Protein AF-A0A3D5H5K9-F1 (afdb_monomer)

Nearest PDB structures (foldseek):
  1zcj-assembly1_A  TM=7.395E-01  e=5.763E-04  Rattus norvegicus
  4kug-assembly2_C  TM=7.194E-01  e=6.526E-04  Clostridium butyricum E4 str. BoNT E BL5262
  1wdk-assembly1_A  TM=7.526E-01  e=1.293E-03  Pseudomonas fragi
  1wdk-assembly1_B  TM=7.524E-01  e=1.997E-03  Pseudomonas fragi
  3zwb-assembly1_A  TM=7.306E-01  e=2.561E-03  Rattus norvegicus

Structure (mmCIF, N/CA/C/O backbone):
data_AF-A0A3D5H5K9-F1
#
_entry.id   AF-A0A3D5H5K9-F1
#
loop_
_atom_site.group_PDB
_atom_site.id
_atom_site.type_symbol
_atom_site.label_atom_id
_atom_site.label_alt_id
_atom_site.label_comp_id
_atom_site.label_asym_id
_atom_site.label_entity_id
_atom_site.label_seq_id
_atom_site.pdbx_PDB_ins_code
_atom_site.Cartn_x
_atom_site.Cartn_y
_atom_site.Cartn_z
_atom_site.occupancy
_atom_site.B_iso_or_equiv
_atom_site.auth_seq_id
_atom_site.auth_comp_id
_atom_site.auth_asym_id
_atom_site.auth_atom_id
_atom_site.pdbx_PDB_model_num
ATOM 1 N N . MET A 1 1 ? -19.076 3.014 19.428 1.00 43.81 1 MET A N 1
ATOM 2 C CA . MET A 1 1 ? -18.263 3.842 18.503 1.00 43.81 1 MET A CA 1
ATOM 3 C C . MET A 1 1 ? -17.533 2.905 17.552 1.00 43.81 1 MET A C 1
ATOM 5 O O . MET A 1 1 ? -16.855 2.017 18.048 1.00 43.81 1 MET A O 1
ATOM 9 N N . ARG A 1 2 ? -17.682 3.033 16.225 1.00 54.28 2 ARG A N 1
ATOM 10 C CA . ARG A 1 2 ? -16.831 2.263 15.295 1.00 54.28 2 ARG A CA 1
ATOM 11 C C . ARG A 1 2 ? -15.383 2.722 15.490 1.00 54.28 2 ARG A C 1
ATOM 13 O O . ARG A 1 2 ? -15.142 3.929 15.531 1.00 54.28 2 ARG A O 1
ATOM 20 N N . SER A 1 3 ? -14.446 1.792 15.678 1.00 64.19 3 SER A N 1
ATOM 21 C CA . SER A 1 3 ? -13.027 2.140 15.792 1.00 64.19 3 SER A CA 1
ATOM 22 C C . SER A 1 3 ? -12.594 2.866 14.523 1.00 64.19 3 SER A C 1
ATOM 24 O O . SER A 1 3 ? -12.909 2.425 13.420 1.00 64.19 3 SER A O 1
ATOM 26 N N . LYS A 1 4 ? -11.888 3.984 14.672 1.00 79.06 4 LYS A N 1
ATOM 27 C CA . LYS A 1 4 ? -11.383 4.762 13.541 1.00 79.06 4 LYS A CA 1
ATOM 28 C C . LYS A 1 4 ? -10.366 3.910 12.775 1.00 79.06 4 LYS A C 1
ATOM 30 O O . LYS A 1 4 ? -9.312 3.608 13.332 1.00 79.06 4 LYS A O 1
ATOM 35 N N . GLU A 1 5 ? -10.703 3.517 11.549 1.00 93.12 5 GLU A N 1
ATOM 36 C CA . GLU A 1 5 ? -9.852 2.696 10.680 1.00 93.12 5 GLU A CA 1
ATOM 37 C C . GLU A 1 5 ? -8.477 3.338 10.496 1.00 93.12 5 GLU A C 1
ATOM 39 O O . GLU A 1 5 ? -8.360 4.567 10.408 1.00 93.12 5 GLU A O 1
ATOM 44 N N . HIS A 1 6 ? -7.441 2.504 10.444 1.00 96.75 6 HIS A N 1
ATOM 45 C CA . HIS A 1 6 ? -6.071 2.946 10.239 1.00 96.75 6 HIS A CA 1
ATOM 46 C C . HIS A 1 6 ? -5.531 2.338 8.953 1.00 96.75 6 HIS A C 1
ATOM 48 O O . HIS A 1 6 ? -5.335 1.128 8.856 1.00 96.75 6 HIS A O 1
ATOM 54 N N . ILE A 1 7 ? -5.277 3.199 7.977 1.00 97.88 7 ILE A N 1
ATOM 55 C CA . ILE A 1 7 ? -4.748 2.826 6.674 1.00 97.88 7 ILE A CA 1
ATOM 56 C C . ILE A 1 7 ? -3.241 3.071 6.661 1.00 97.88 7 ILE A C 1
ATOM 58 O O . ILE A 1 7 ? -2.775 4.162 7.007 1.00 97.88 7 ILE A O 1
ATOM 62 N N . HIS A 1 8 ? -2.477 2.057 6.267 1.00 98.12 8 HIS A N 1
ATOM 63 C CA . HIS A 1 8 ? -1.054 2.206 5.984 1.00 98.12 8 HIS A CA 1
ATOM 64 C C . HIS A 1 8 ? -0.830 2.247 4.473 1.00 98.12 8 HIS A C 1
ATOM 66 O O . HIS A 1 8 ? -1.242 1.332 3.772 1.00 98.12 8 HIS A O 1
ATOM 72 N N . ILE A 1 9 ? -0.177 3.288 3.966 1.00 98.31 9 ILE A N 1
ATOM 73 C CA . ILE A 1 9 ? 0.022 3.494 2.528 1.00 98.31 9 ILE A CA 1
ATOM 74 C C . ILE A 1 9 ? 1.517 3.482 2.234 1.00 98.31 9 ILE A C 1
ATOM 76 O O . ILE A 1 9 ? 2.278 4.253 2.825 1.00 98.31 9 ILE A O 1
ATOM 80 N N . VAL A 1 10 ? 1.938 2.629 1.307 1.00 98.25 10 VAL A N 1
ATOM 81 C CA . VAL A 1 10 ? 3.313 2.571 0.817 1.00 98.25 10 VAL A CA 1
ATOM 82 C C . VAL A 1 10 ? 3.343 2.604 -0.702 1.00 98.25 10 VAL A C 1
ATOM 84 O O . VAL A 1 10 ? 2.508 1.969 -1.330 1.00 98.25 10 VAL A O 1
ATOM 87 N N . GLY A 1 11 ? 4.291 3.317 -1.306 1.00 97.50 11 GLY A N 1
ATOM 88 C CA . GLY A 1 11 ? 4.453 3.302 -2.760 1.00 97.50 11 GLY A CA 1
ATOM 89 C C . GLY A 1 11 ? 5.119 4.545 -3.328 1.00 97.50 11 GLY A C 1
ATOM 90 O O . GLY A 1 11 ? 5.880 5.226 -2.637 1.00 97.50 11 GLY A O 1
ATOM 91 N N . GLU A 1 12 ? 4.822 4.830 -4.593 1.00 96.81 12 GLU A N 1
ATOM 92 C CA . GLU A 1 12 ? 5.275 6.036 -5.290 1.00 96.81 12 GLU A CA 1
ATOM 93 C C . GLU A 1 12 ? 4.757 7.287 -4.571 1.00 96.81 12 GLU A C 1
ATOM 95 O O . GLU A 1 12 ? 3.610 7.351 -4.125 1.00 96.81 12 GLU A O 1
ATOM 100 N N . SER A 1 13 ? 5.615 8.291 -4.427 1.00 95.81 13 SER A N 1
ATOM 101 C CA . SER A 1 13 ? 5.364 9.488 -3.622 1.00 95.81 13 SER A CA 1
ATOM 102 C C . SER A 1 13 ? 4.102 10.238 -4.043 1.00 95.81 13 SER A C 1
ATOM 104 O O . SER A 1 13 ? 3.331 10.638 -3.172 1.00 95.81 13 SER A O 1
ATOM 106 N N . SER A 1 14 ? 3.849 10.383 -5.345 1.00 94.88 14 SER A N 1
ATOM 107 C CA . SER A 1 14 ? 2.636 11.012 -5.882 1.00 94.88 14 SER A CA 1
ATOM 108 C C . SER A 1 14 ? 1.364 10.278 -5.444 1.00 94.88 14 SER A C 1
ATOM 110 O O . SER A 1 14 ? 0.454 10.898 -4.892 1.00 94.88 14 SER A O 1
ATOM 112 N N . LEU A 1 15 ? 1.332 8.953 -5.598 1.00 95.94 15 LEU A N 1
ATOM 113 C CA . LEU A 1 15 ? 0.177 8.120 -5.253 1.00 95.94 15 LEU A CA 1
ATOM 114 C C . LEU A 1 15 ? -0.041 8.043 -3.743 1.00 95.94 15 LEU A C 1
ATOM 116 O O . LEU A 1 15 ? -1.168 8.139 -3.260 1.00 95.94 15 LEU A O 1
ATOM 120 N N . VAL A 1 16 ? 1.044 7.934 -2.975 1.00 96.56 16 VAL A N 1
ATOM 121 C CA . VAL A 1 16 ? 0.997 7.963 -1.510 1.00 96.56 16 VAL A CA 1
ATOM 122 C C . VAL A 1 16 ? 0.369 9.267 -1.003 1.00 96.56 16 VAL A C 1
ATOM 124 O O . VAL A 1 16 ? -0.401 9.239 -0.040 1.00 96.56 16 VAL A O 1
ATOM 127 N N . LEU A 1 17 ? 0.675 10.408 -1.632 1.00 95.62 17 LEU A N 1
ATOM 128 C CA . LEU A 1 17 ? 0.076 11.698 -1.276 1.00 95.62 17 LEU A CA 1
ATOM 129 C C . LEU A 1 17 ? -1.409 11.748 -1.606 1.00 95.62 17 LEU A C 1
ATOM 131 O O . LEU A 1 17 ? -2.209 12.097 -0.738 1.00 95.62 17 LEU A O 1
ATOM 135 N N . GLU A 1 18 ? -1.766 11.396 -2.837 1.00 95.69 18 GLU A N 1
ATOM 136 C CA . GLU A 1 18 ? -3.140 11.446 -3.328 1.00 95.69 18 GLU A CA 1
ATOM 137 C C . GLU A 1 18 ? -4.068 10.570 -2.477 1.00 95.69 18 GLU A C 1
ATOM 139 O O . GLU A 1 18 ? -5.043 11.058 -1.895 1.00 95.69 18 GLU A O 1
ATOM 144 N N . TYR A 1 19 ? -3.708 9.297 -2.298 1.00 96.69 19 TYR A N 1
ATOM 145 C CA . TYR A 1 19 ? -4.494 8.367 -1.490 1.00 96.69 19 TYR A CA 1
ATOM 146 C C . TYR A 1 19 ? -4.455 8.726 -0.003 1.00 96.69 19 TYR A C 1
ATOM 148 O O . TYR A 1 19 ? -5.453 8.561 0.699 1.00 96.69 19 TYR A O 1
ATOM 156 N N . GLY A 1 20 ? -3.346 9.289 0.488 1.00 96.56 20 GLY A N 1
ATOM 157 C CA . GLY A 1 20 ? -3.265 9.809 1.850 1.00 96.56 20 GLY A CA 1
ATOM 158 C C . GLY A 1 20 ? -4.285 10.918 2.117 1.00 96.56 20 GLY A C 1
ATOM 159 O O . GLY A 1 20 ? -4.973 10.887 3.140 1.00 96.56 20 GLY A O 1
ATOM 160 N N . ILE A 1 21 ? -4.431 11.870 1.190 1.00 96.25 21 ILE A N 1
ATOM 161 C CA . ILE A 1 21 ? -5.437 12.943 1.267 1.00 96.25 21 ILE A CA 1
ATOM 162 C C . ILE A 1 21 ? -6.851 12.359 1.192 1.00 96.25 21 ILE A C 1
ATOM 164 O O . ILE A 1 21 ? -7.716 12.735 1.990 1.00 96.25 21 ILE A O 1
ATOM 168 N N . LEU A 1 22 ? -7.081 11.407 0.285 1.00 95.88 22 LEU A N 1
ATOM 169 C CA . LEU A 1 22 ? -8.378 10.756 0.131 1.00 95.88 22 LEU A CA 1
ATOM 170 C C . LEU A 1 22 ? -8.810 10.040 1.420 1.00 95.88 22 LEU A C 1
ATOM 172 O O . LEU A 1 22 ? -9.908 10.294 1.918 1.00 95.88 22 LEU A O 1
ATOM 176 N N . CYS A 1 23 ? -7.944 9.218 2.016 1.00 95.88 23 CYS A N 1
ATOM 177 C CA . CYS A 1 23 ? -8.225 8.527 3.278 1.00 95.88 23 CYS A CA 1
ATOM 178 C C . CYS A 1 23 ? -8.486 9.508 4.434 1.00 95.88 23 CYS A C 1
ATOM 180 O O . CYS A 1 23 ? -9.426 9.334 5.219 1.00 95.88 23 CYS A O 1
ATOM 182 N N . LEU A 1 24 ? -7.709 10.593 4.521 1.00 95.00 24 LEU A N 1
ATOM 183 C CA . LEU A 1 24 ? -7.946 11.645 5.512 1.00 95.00 24 LEU A CA 1
ATOM 184 C C . LEU A 1 24 ? -9.312 12.320 5.339 1.00 95.00 24 LEU A C 1
ATOM 186 O O . LEU A 1 24 ? -9.986 12.579 6.339 1.00 95.00 24 LEU A O 1
ATOM 190 N N . SER A 1 25 ? -9.760 12.557 4.100 1.00 95.12 25 SER A N 1
ATOM 191 C CA . SER A 1 25 ? -11.086 13.137 3.819 1.00 95.12 25 SER A CA 1
ATOM 192 C C . SER A 1 25 ? -12.233 12.261 4.343 1.00 95.12 25 SER A C 1
ATOM 194 O O . SER A 1 25 ? -13.287 12.764 4.734 1.00 95.12 25 SER A O 1
ATOM 196 N N . LYS A 1 26 ? -12.000 10.946 4.445 1.00 94.56 26 LYS A N 1
ATOM 197 C CA . LYS A 1 26 ? -12.920 9.961 5.034 1.00 94.56 26 LYS A CA 1
ATOM 198 C C . LYS A 1 26 ? -12.766 9.823 6.550 1.00 94.56 26 LYS A C 1
ATOM 200 O O . LYS A 1 26 ? -13.364 8.937 7.153 1.00 94.56 26 LYS A O 1
ATOM 205 N N . LYS A 1 27 ? -12.000 10.716 7.187 1.00 93.88 27 LYS A N 1
ATOM 206 C CA . LYS A 1 27 ? -11.711 10.722 8.628 1.00 93.88 27 LYS A CA 1
ATOM 207 C C . LYS A 1 27 ? -11.000 9.445 9.102 1.00 93.88 27 LYS A C 1
ATOM 209 O O . LYS A 1 27 ? -11.128 9.091 10.273 1.00 93.88 27 LYS A O 1
ATOM 21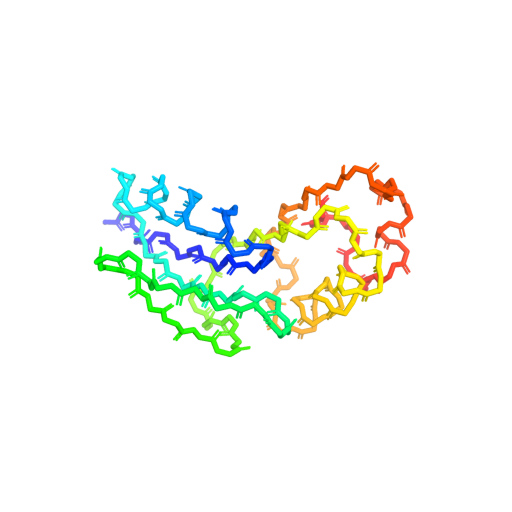4 N N . GLN A 1 28 ? -10.233 8.774 8.244 1.00 95.25 28 GLN A N 1
ATOM 215 C CA . GLN A 1 28 ? -9.405 7.627 8.634 1.00 95.25 28 GLN A CA 1
ATOM 216 C C . GLN A 1 28 ? -8.093 8.099 9.287 1.00 95.25 28 GLN A C 1
ATOM 218 O O . GLN A 1 28 ? -7.668 9.244 9.115 1.00 95.25 28 GLN A O 1
ATOM 223 N N . GLN A 1 29 ? -7.454 7.240 10.084 1.00 96.06 29 GLN A N 1
ATOM 224 C CA . GLN A 1 29 ? -6.063 7.446 10.501 1.00 96.06 29 GLN A CA 1
ATOM 225 C C . GLN A 1 29 ? -5.146 6.956 9.388 1.00 96.06 29 GLN A C 1
ATOM 227 O O . GLN A 1 29 ? -5.396 5.899 8.815 1.00 96.06 29 GLN A O 1
ATOM 232 N N . VAL A 1 30 ? -4.089 7.705 9.082 1.00 96.94 30 VAL A N 1
ATOM 233 C CA . VAL A 1 30 ? -3.229 7.392 7.938 1.00 96.94 30 VAL A CA 1
ATOM 234 C C . VAL A 1 30 ? -1.762 7.438 8.342 1.00 96.94 30 VAL A C 1
ATOM 236 O O . VAL A 1 30 ? -1.272 8.452 8.854 1.00 96.94 30 VAL A O 1
ATOM 239 N N . THR A 1 31 ? -1.051 6.350 8.055 1.00 97.25 31 THR A N 1
ATOM 240 C CA . THR A 1 31 ? 0.413 6.336 8.010 1.00 97.25 31 THR A CA 1
ATOM 241 C C . THR A 1 31 ? 0.896 6.144 6.588 1.00 97.25 31 THR A C 1
ATOM 243 O O . THR A 1 31 ? 0.297 5.393 5.827 1.00 97.25 31 THR A O 1
ATOM 246 N N . ILE A 1 32 ? 1.981 6.829 6.235 1.00 97.56 32 ILE A N 1
ATOM 247 C CA . ILE A 1 32 ? 2.518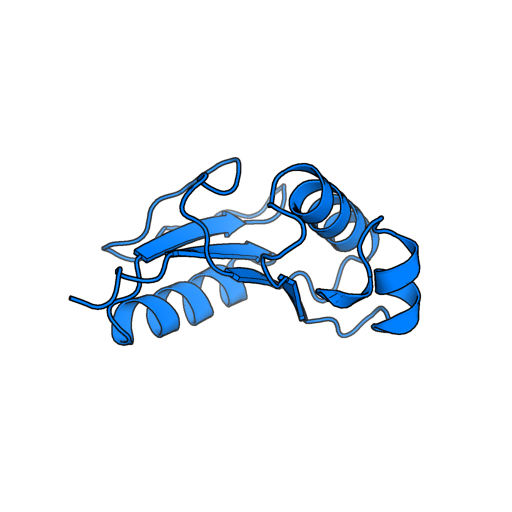 6.816 4.877 1.00 97.56 32 ILE A CA 1
ATOM 248 C C . I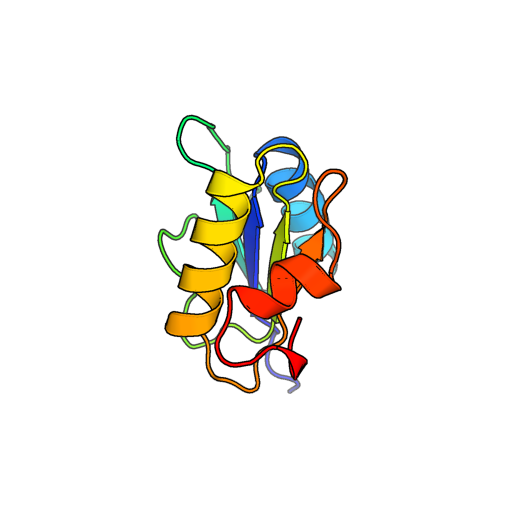LE A 1 32 ? 4.010 6.492 4.838 1.00 97.56 32 ILE A C 1
ATOM 250 O O . ILE A 1 32 ? 4.764 6.856 5.751 1.00 97.56 32 ILE A O 1
ATOM 254 N N . ARG A 1 33 ? 4.436 5.880 3.733 1.00 96.88 33 ARG A N 1
ATOM 255 C CA . ARG A 1 33 ? 5.835 5.623 3.394 1.00 96.88 33 ARG A CA 1
ATOM 256 C C . ARG A 1 33 ? 6.042 5.711 1.881 1.00 96.88 33 ARG A C 1
ATOM 258 O O . ARG A 1 33 ? 5.409 4.982 1.136 1.00 96.88 33 ARG A O 1
ATOM 265 N N . ALA A 1 34 ? 6.947 6.566 1.420 1.00 96.94 34 ALA A N 1
ATOM 266 C CA . ALA A 1 34 ? 7.348 6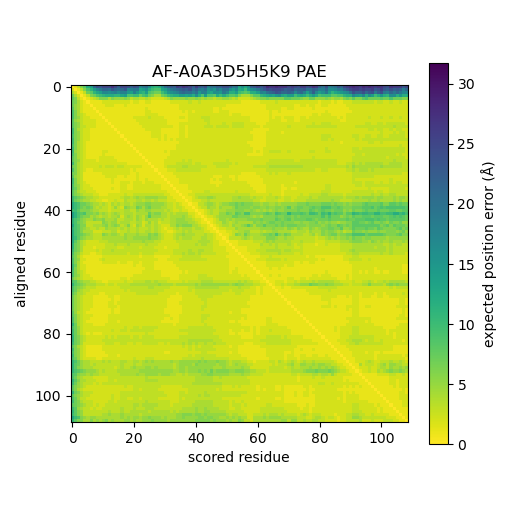.545 0.014 1.00 96.94 34 ALA A CA 1
ATOM 267 C C . ALA A 1 34 ? 8.354 5.418 -0.260 1.00 96.94 34 ALA A C 1
ATOM 269 O O . ALA A 1 34 ? 9.005 4.922 0.667 1.00 96.94 34 ALA A O 1
ATOM 270 N N . ASN A 1 35 ? 8.499 5.036 -1.525 1.00 96.50 35 ASN A N 1
ATOM 271 C CA . ASN A 1 35 ? 9.557 4.136 -1.966 1.00 96.50 35 ASN A CA 1
ATOM 272 C C . ASN A 1 35 ? 10.961 4.697 -1.662 1.00 96.50 35 ASN A C 1
ATOM 274 O O . ASN A 1 35 ? 11.135 5.909 -1.500 1.00 96.50 35 ASN A O 1
ATOM 278 N N . PRO A 1 36 ? 11.988 3.829 -1.594 1.00 94.19 36 PRO A N 1
ATOM 279 C CA . PRO A 1 36 ? 13.369 4.269 -1.430 1.00 94.19 36 PRO A CA 1
ATOM 280 C C . PRO A 1 36 ? 13.788 5.258 -2.525 1.00 94.19 36 PRO A C 1
ATOM 282 O O . PRO A 1 36 ? 13.523 5.028 -3.699 1.00 94.19 36 PRO A O 1
ATOM 285 N N . GLY A 1 37 ? 14.461 6.343 -2.137 1.00 93.31 37 GLY A N 1
ATOM 286 C CA . GLY A 1 37 ? 14.904 7.395 -3.060 1.00 93.31 37 GLY A CA 1
ATOM 287 C C . GLY A 1 37 ? 13.845 8.457 -3.370 1.00 93.31 37 GLY A C 1
ATOM 288 O O . GLY A 1 37 ? 14.189 9.520 -3.879 1.00 93.31 37 GLY A O 1
ATOM 289 N N . GLU A 1 38 ? 12.584 8.231 -3.001 1.00 93.25 38 GLU A N 1
ATOM 290 C CA . GLU A 1 38 ? 11.519 9.212 -3.176 1.00 93.25 38 GLU A CA 1
ATOM 291 C C . GLU A 1 38 ? 11.295 10.041 -1.907 1.00 93.25 38 GLU A C 1
ATOM 293 O O . GLU A 1 38 ? 11.378 9.557 -0.773 1.00 93.25 38 GLU A O 1
ATOM 298 N N . THR A 1 39 ? 10.963 11.319 -2.091 1.00 90.44 39 THR A N 1
ATOM 299 C CA . THR A 1 39 ? 10.594 12.202 -0.983 1.00 90.44 39 THR A CA 1
ATOM 300 C C . THR A 1 39 ? 9.094 12.439 -0.982 1.00 90.44 39 THR A C 1
ATOM 302 O O . THR A 1 39 ? 8.482 12.738 -1.999 1.00 90.44 39 THR A O 1
ATOM 305 N N . VAL A 1 40 ? 8.484 12.314 0.196 1.00 89.69 40 VAL A N 1
ATOM 306 C CA . VAL A 1 40 ? 7.066 12.616 0.393 1.00 89.69 40 VAL A CA 1
ATOM 307 C C . VAL A 1 40 ? 6.910 13.625 1.515 1.00 89.69 40 VAL A C 1
ATOM 309 O O . VAL A 1 40 ? 7.464 13.442 2.604 1.00 89.69 40 VAL A O 1
ATOM 312 N N . ARG A 1 41 ? 6.168 14.707 1.275 1.00 89.06 41 ARG A N 1
ATOM 313 C CA . ARG A 1 41 ? 5.773 15.647 2.327 1.00 89.06 41 ARG A CA 1
ATOM 314 C C . ARG A 1 41 ? 4.398 15.233 2.852 1.00 89.06 41 ARG A C 1
ATOM 316 O O . ARG A 1 41 ? 3.427 15.386 2.125 1.00 89.06 41 ARG A O 1
ATOM 323 N N . PRO A 1 42 ? 4.279 14.719 4.085 1.00 86.12 42 PRO A N 1
ATOM 324 C CA . PRO A 1 42 ? 3.026 14.147 4.559 1.00 86.12 42 PRO A CA 1
ATOM 325 C C . PRO A 1 42 ? 1.926 15.209 4.586 1.00 86.12 42 PRO A C 1
ATOM 327 O O . PRO A 1 42 ? 2.173 16.302 5.110 1.00 86.12 42 PRO A O 1
ATOM 330 N N . PRO A 1 43 ? 0.721 14.913 4.072 1.00 85.38 43 PRO A N 1
ATOM 331 C CA . PRO A 1 43 ? -0.418 15.798 4.243 1.00 85.38 43 PRO A CA 1
ATOM 332 C C . PRO A 1 43 ? -0.695 16.023 5.732 1.00 85.38 43 PRO A C 1
ATOM 334 O O . PRO A 1 43 ? -0.469 15.133 6.564 1.00 85.38 43 PRO A O 1
ATOM 337 N N . LYS A 1 44 ? -1.211 17.205 6.083 1.00 89.75 44 LYS A N 1
ATOM 338 C CA . LYS A 1 44 ? -1.579 17.535 7.466 1.00 89.75 44 LYS A CA 1
ATOM 339 C C . LYS A 1 44 ? -2.549 16.476 8.005 1.00 89.75 44 LYS A C 1
ATOM 341 O O . LYS A 1 44 ? -3.606 16.259 7.427 1.00 89.75 44 LYS A O 1
ATOM 346 N N . GLY A 1 45 ? -2.187 15.828 9.113 1.00 86.06 45 GLY A N 1
ATOM 347 C CA . GLY A 1 45 ? -2.984 14.758 9.727 1.00 86.06 45 GLY A CA 1
ATOM 348 C C . GLY A 1 45 ? -2.529 13.332 9.391 1.00 86.06 45 GLY A C 1
ATOM 349 O O . GLY A 1 45 ? -2.997 12.397 10.036 1.00 86.06 45 GLY A O 1
ATOM 350 N N . THR A 1 46 ? -1.588 13.154 8.459 1.00 88.69 46 THR A N 1
ATOM 351 C CA . THR A 1 46 ? -0.878 11.876 8.268 1.00 88.69 46 THR A CA 1
ATOM 352 C C . THR A 1 46 ? 0.388 11.807 9.125 1.00 88.69 46 THR A C 1
ATOM 354 O O . THR A 1 46 ? 0.915 12.828 9.576 1.00 88.69 46 THR A O 1
ATOM 357 N N . LYS A 1 47 ? 0.910 10.594 9.336 1.00 91.38 47 LYS A N 1
ATOM 358 C CA . LYS A 1 47 ? 2.225 10.366 9.954 1.00 91.38 47 LYS A CA 1
ATOM 359 C C . LYS A 1 47 ? 3.134 9.594 9.000 1.00 91.38 47 LYS A C 1
ATOM 361 O O . LYS A 1 47 ? 2.700 8.611 8.404 1.00 91.38 47 LYS A O 1
ATOM 366 N N . LYS A 1 48 ? 4.410 9.981 8.893 1.00 91.50 48 LYS A N 1
ATOM 367 C CA . LYS A 1 48 ? 5.420 9.093 8.292 1.00 91.50 48 LYS A CA 1
ATOM 368 C C . LYS A 1 48 ? 5.664 7.919 9.222 1.00 91.50 48 LYS A C 1
ATOM 370 O O . LYS A 1 48 ? 5.842 8.124 10.421 1.00 91.50 48 LYS A O 1
ATOM 375 N N . ALA A 1 49 ? 5.714 6.718 8.667 1.00 89.56 49 ALA A N 1
ATOM 376 C CA . ALA A 1 49 ? 6.099 5.531 9.410 1.00 89.56 49 ALA A CA 1
ATOM 377 C C . ALA A 1 49 ? 6.999 4.644 8.549 1.00 89.56 49 ALA A C 1
ATOM 379 O O . ALA A 1 49 ? 6.770 4.474 7.355 1.00 89.56 49 ALA A O 1
ATOM 380 N N . THR A 1 50 ? 8.028 4.063 9.159 1.00 88.94 50 THR A N 1
ATOM 381 C CA . THR A 1 50 ? 8.917 3.097 8.493 1.00 88.94 50 THR A CA 1
ATOM 382 C C . THR A 1 50 ? 8.270 1.715 8.357 1.00 88.94 50 THR A C 1
ATOM 384 O O . THR A 1 50 ? 8.642 0.949 7.463 1.00 88.94 50 THR A O 1
ATOM 387 N N . ALA A 1 51 ? 7.283 1.422 9.210 1.00 91.81 51 ALA A N 1
ATOM 388 C CA . ALA A 1 51 ? 6.507 0.189 9.244 1.00 91.81 51 ALA A CA 1
ATOM 389 C C . ALA A 1 51 ? 5.023 0.462 9.579 1.00 91.81 51 ALA A C 1
ATOM 391 O O . ALA A 1 51 ? 4.725 1.468 10.233 1.00 91.81 51 ALA A O 1
ATOM 392 N N . PRO A 1 52 ? 4.101 -0.437 9.184 1.00 94.62 52 PRO A N 1
ATOM 393 C CA . PRO A 1 52 ? 2.698 -0.352 9.574 1.00 94.62 52 PRO A CA 1
ATOM 394 C C . PRO A 1 52 ? 2.505 -0.430 11.101 1.00 94.62 52 PRO A C 1
ATOM 396 O O . PRO A 1 52 ? 3.078 -1.311 11.748 1.00 94.62 52 PRO A O 1
ATOM 399 N N . PRO A 1 53 ? 1.676 0.436 11.707 1.00 94.69 53 PRO A N 1
ATOM 400 C CA . PRO A 1 53 ? 1.291 0.312 13.114 1.00 94.69 53 PRO A CA 1
ATOM 401 C C . PRO A 1 53 ? 0.448 -0.941 13.384 1.00 94.69 53 PRO A C 1
ATOM 403 O O . PRO A 1 53 ? -0.296 -1.388 12.515 1.00 94.69 53 PRO A O 1
ATOM 406 N N . LYS A 1 54 ? 0.463 -1.459 14.621 1.00 93.44 54 LYS A N 1
ATOM 407 C CA . LYS A 1 54 ? -0.365 -2.622 15.018 1.00 93.44 54 LYS A CA 1
ATOM 408 C C . LYS A 1 54 ? -1.872 -2.406 14.833 1.00 93.44 54 LYS A C 1
ATOM 410 O O . LYS A 1 54 ? -2.605 -3.372 14.688 1.00 93.44 54 LYS A O 1
ATOM 415 N N . SER A 1 55 ? -2.328 -1.154 14.853 1.00 94.88 55 SER A N 1
ATOM 416 C CA . SER A 1 55 ? -3.733 -0.795 14.641 1.00 94.88 55 SER A CA 1
ATOM 417 C C . SER A 1 55 ? -4.144 -0.725 13.169 1.00 94.88 55 SER A C 1
ATOM 419 O O . SER A 1 55 ? -5.290 -0.383 12.904 1.00 94.88 55 SER A O 1
ATOM 421 N N . THR A 1 56 ? -3.238 -1.017 12.226 1.00 97.38 56 THR A N 1
ATOM 422 C CA . THR A 1 56 ? -3.529 -1.005 10.784 1.00 97.38 56 THR A CA 1
ATOM 423 C C . THR A 1 56 ? -4.647 -1.991 10.458 1.00 97.38 56 THR A C 1
ATOM 425 O O . THR A 1 56 ? -4.527 -3.182 10.735 1.00 97.38 56 THR A O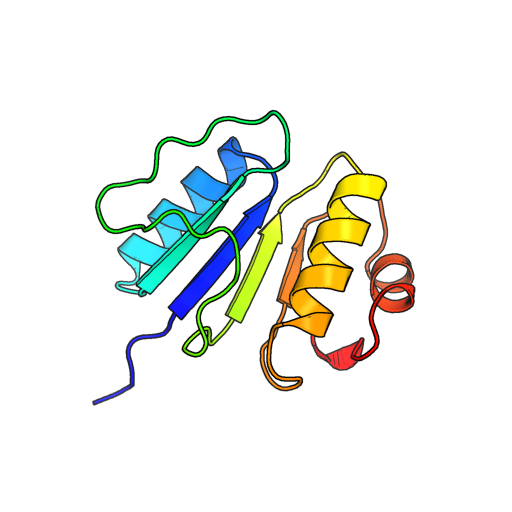 1
ATOM 428 N N . THR A 1 57 ? -5.720 -1.491 9.850 1.00 97.25 57 THR A N 1
ATOM 429 C CA . THR A 1 57 ? -6.897 -2.274 9.449 1.00 97.25 57 THR A CA 1
ATOM 430 C C . THR A 1 57 ? -6.915 -2.587 7.957 1.00 97.25 57 THR A C 1
ATOM 432 O O . THR A 1 57 ? -7.606 -3.512 7.553 1.00 97.25 57 THR A O 1
ATOM 435 N N . ALA A 1 58 ? -6.152 -1.849 7.148 1.00 98.00 58 ALA A N 1
ATOM 436 C CA . ALA A 1 58 ? -5.890 -2.148 5.742 1.00 98.00 58 ALA A CA 1
ATOM 437 C C . ALA A 1 58 ? -4.571 -1.498 5.303 1.00 98.00 58 ALA A C 1
ATOM 439 O O . ALA A 1 58 ? -4.160 -0.473 5.860 1.00 98.00 58 ALA A O 1
ATOM 440 N N . ALA A 1 59 ? -3.923 -2.070 4.291 1.00 98.38 59 ALA A N 1
ATOM 441 C CA . ALA A 1 59 ? -2.738 -1.493 3.672 1.00 98.38 59 ALA A CA 1
ATOM 442 C C . ALA A 1 59 ? -2.932 -1.265 2.172 1.00 98.38 59 ALA A C 1
ATOM 444 O O . ALA A 1 59 ? -3.582 -2.061 1.503 1.00 98.38 59 ALA A O 1
ATOM 445 N N . LEU A 1 60 ? -2.340 -0.191 1.656 1.00 98.50 60 LEU A N 1
ATOM 446 C CA . LEU A 1 60 ? -2.264 0.109 0.231 1.00 98.50 60 LEU A CA 1
ATOM 447 C C . LEU A 1 60 ? -0.807 0.023 -0.216 1.00 98.50 60 LEU A C 1
ATOM 449 O O . LEU A 1 60 ? 0.060 0.654 0.392 1.00 98.50 60 LEU A O 1
ATOM 453 N N . GLU A 1 61 ? -0.548 -0.729 -1.278 1.00 98.44 61 GLU A N 1
ATOM 454 C CA . GLU A 1 61 ? 0.754 -0.812 -1.927 1.00 98.44 61 GLU A CA 1
ATOM 455 C C . GLU A 1 61 ? 0.647 -0.246 -3.352 1.00 98.44 61 GLU A C 1
ATOM 457 O O . GLU A 1 61 ? -0.037 -0.789 -4.214 1.00 98.44 61 GLU A O 1
ATOM 462 N N . LEU A 1 62 ? 1.291 0.896 -3.579 1.00 97.94 62 LEU A N 1
ATOM 463 C CA . LEU A 1 62 ? 1.083 1.773 -4.731 1.00 97.94 62 LEU A CA 1
ATOM 464 C C . LEU A 1 62 ? 2.386 1.994 -5.520 1.00 97.94 62 LEU A C 1
ATOM 466 O O . LEU A 1 62 ? 2.715 3.124 -5.869 1.00 97.94 62 LEU A O 1
ATOM 470 N N . THR A 1 63 ? 3.186 0.950 -5.748 1.00 97.62 63 THR A N 1
ATOM 471 C CA . THR A 1 63 ? 4.395 1.032 -6.594 1.00 97.62 63 THR A CA 1
ATOM 472 C C . THR A 1 63 ? 4.122 0.488 -7.991 1.00 97.62 63 THR A C 1
ATOM 474 O O . THR A 1 63 ? 4.247 -0.709 -8.214 1.00 97.62 63 THR A O 1
ATOM 477 N N . ASN A 1 64 ? 3.772 1.315 -8.970 1.00 94.81 64 ASN A N 1
ATOM 478 C CA . ASN A 1 64 ? 3.342 0.798 -10.269 1.00 94.81 64 ASN A CA 1
ATOM 479 C C . ASN A 1 64 ? 4.487 0.317 -11.165 1.00 94.81 64 ASN A C 1
ATOM 481 O O . ASN A 1 64 ? 4.348 -0.727 -11.810 1.00 94.81 64 ASN A O 1
ATOM 485 N N . ILE A 1 65 ? 5.606 1.047 -11.197 1.00 91.88 65 ILE A N 1
ATOM 486 C CA . ILE A 1 65 ? 6.612 0.884 -12.265 1.00 91.88 65 ILE A CA 1
ATOM 487 C C . ILE A 1 65 ? 7.799 -0.019 -11.909 1.00 91.88 65 ILE A C 1
ATOM 489 O O . ILE A 1 65 ? 8.563 -0.398 -12.792 1.00 91.88 65 ILE A O 1
ATOM 493 N N . SER A 1 66 ? 7.985 -0.370 -10.633 1.00 94.94 66 SER A N 1
ATOM 494 C CA . SER A 1 66 ? 9.123 -1.183 -10.181 1.00 94.94 66 SER A CA 1
ATOM 495 C C . SER A 1 66 ? 8.664 -2.477 -9.516 1.00 94.94 66 SER A C 1
ATOM 497 O O . SER A 1 66 ? 8.264 -2.480 -8.348 1.00 94.94 66 SER A O 1
ATOM 499 N N . ALA A 1 67 ? 8.789 -3.591 -10.243 1.00 96.31 67 ALA A N 1
ATOM 500 C CA . ALA A 1 67 ? 8.489 -4.928 -9.732 1.00 96.31 67 ALA A CA 1
ATOM 501 C C . ALA A 1 67 ? 9.347 -5.284 -8.503 1.00 96.31 67 ALA A C 1
ATOM 503 O O . ALA A 1 67 ? 8.829 -5.805 -7.517 1.00 96.31 67 ALA A O 1
ATOM 504 N N . ASP A 1 68 ? 10.635 -4.926 -8.504 1.00 96.88 68 ASP A N 1
ATOM 505 C CA . ASP A 1 68 ? 11.547 -5.217 -7.392 1.00 96.88 68 ASP A CA 1
ATOM 506 C C . ASP A 1 68 ? 11.172 -4.481 -6.104 1.00 96.88 68 ASP A C 1
ATOM 508 O O . ASP A 1 68 ? 11.154 -5.070 -5.017 1.00 96.88 68 ASP A O 1
ATOM 512 N N . ILE A 1 69 ? 10.874 -3.181 -6.201 1.00 97.25 69 ILE A N 1
ATOM 513 C CA . ILE A 1 69 ? 10.459 -2.387 -5.040 1.00 97.25 69 ILE A CA 1
ATOM 514 C C . ILE A 1 69 ? 9.089 -2.862 -4.555 1.00 97.25 69 ILE A C 1
ATOM 516 O O . ILE A 1 69 ? 8.906 -3.057 -3.351 1.00 97.25 69 ILE A O 1
ATOM 520 N N . LYS A 1 70 ? 8.154 -3.121 -5.476 1.00 98.00 70 LYS A N 1
ATOM 521 C CA . LYS A 1 70 ? 6.844 -3.682 -5.144 1.00 98.00 70 LYS A CA 1
ATOM 522 C C . LYS A 1 70 ? 6.970 -4.997 -4.387 1.00 98.00 70 LYS A C 1
ATOM 524 O O . LYS A 1 70 ? 6.390 -5.140 -3.313 1.00 98.00 70 LYS A O 1
ATOM 529 N N . LYS A 1 71 ? 7.750 -5.946 -4.905 1.00 98.19 71 LYS A N 1
ATOM 530 C CA . LYS A 1 71 ? 7.968 -7.244 -4.264 1.00 98.19 71 LYS A CA 1
ATOM 531 C C . LYS A 1 71 ? 8.489 -7.072 -2.840 1.00 98.19 71 LYS A C 1
ATOM 533 O O . LYS A 1 71 ? 7.960 -7.686 -1.916 1.00 98.19 71 LYS A O 1
ATOM 538 N N . LYS A 1 72 ? 9.470 -6.185 -2.632 1.00 97.94 72 LYS A N 1
ATOM 539 C CA . LYS A 1 72 ? 9.985 -5.852 -1.291 1.00 97.94 72 LYS A CA 1
ATOM 540 C C . LYS A 1 72 ? 8.894 -5.276 -0.383 1.00 97.94 72 LYS A C 1
ATOM 542 O O . LYS A 1 72 ? 8.791 -5.695 0.769 1.00 97.94 72 LYS A O 1
ATOM 547 N N . ASN A 1 73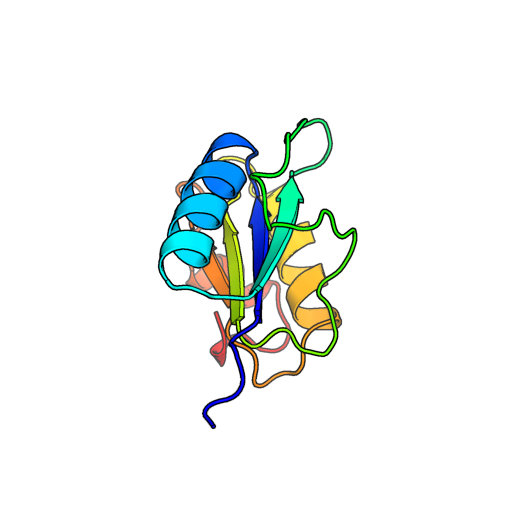 ? 8.072 -4.355 -0.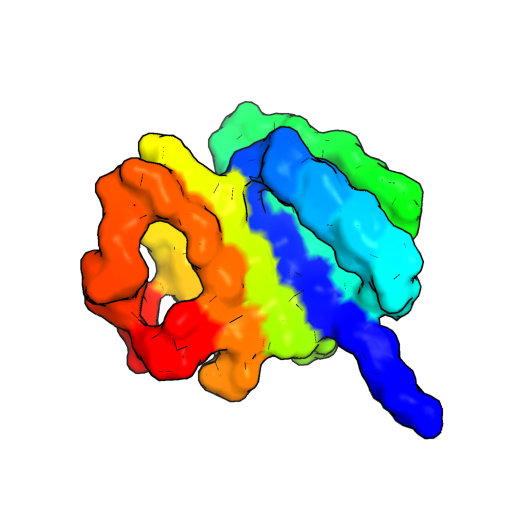890 1.00 97.94 73 ASN A N 1
ATOM 548 C CA . ASN A 1 73 ? 6.951 -3.778 -0.146 1.00 97.94 73 ASN A CA 1
ATOM 549 C C . ASN A 1 73 ? 5.930 -4.854 0.256 1.00 97.94 73 ASN A C 1
ATOM 551 O O . ASN A 1 73 ? 5.615 -4.968 1.440 1.00 97.94 73 ASN A O 1
ATOM 555 N N . LEU A 1 74 ? 5.464 -5.677 -0.687 1.00 98.25 74 LEU A N 1
ATOM 556 C CA . LEU A 1 74 ? 4.462 -6.718 -0.442 1.00 98.25 74 LEU A CA 1
ATOM 557 C C . LEU A 1 74 ? 4.951 -7.775 0.551 1.00 98.25 74 LEU A C 1
ATOM 559 O O . LEU A 1 74 ? 4.249 -8.071 1.515 1.00 98.25 74 LEU A O 1
ATOM 563 N N . VAL A 1 75 ? 6.182 -8.271 0.393 1.00 98.19 75 VAL A N 1
ATOM 564 C CA . VAL A 1 75 ? 6.799 -9.216 1.343 1.00 98.19 75 VAL A CA 1
ATOM 565 C C . VAL A 1 75 ? 6.889 -8.606 2.743 1.00 98.19 75 VAL A C 1
ATOM 567 O O . VAL A 1 75 ? 6.613 -9.271 3.744 1.00 98.19 75 VAL A O 1
ATOM 570 N N . GLN A 1 76 ? 7.263 -7.328 2.842 1.00 97.62 76 GLN A N 1
ATOM 571 C CA . GLN A 1 76 ? 7.351 -6.649 4.129 1.00 97.62 76 GLN A CA 1
ATOM 572 C C . GLN A 1 76 ? 5.972 -6.474 4.784 1.00 97.62 76 GLN A C 1
ATOM 574 O O . GLN A 1 76 ? 5.839 -6.714 5.986 1.00 97.62 76 GLN A O 1
ATOM 579 N N . LEU A 1 77 ? 4.952 -6.072 4.020 1.00 98.06 77 LEU A N 1
ATOM 580 C CA . LEU A 1 77 ? 3.579 -5.939 4.511 1.00 98.06 77 LEU A CA 1
ATOM 581 C C . LEU A 1 77 ? 3.005 -7.294 4.947 1.00 98.06 77 LEU A C 1
ATOM 583 O O . LEU A 1 77 ? 2.376 -7.373 6.002 1.00 98.06 77 LEU A O 1
ATOM 587 N N . ASP A 1 78 ? 3.240 -8.359 4.178 1.00 97.81 78 ASP A N 1
ATOM 588 C CA . ASP A 1 78 ? 2.843 -9.732 4.518 1.00 97.81 78 ASP A CA 1
ATOM 589 C C . ASP A 1 78 ? 3.468 -10.200 5.834 1.00 97.81 78 ASP A C 1
ATOM 591 O O . ASP A 1 78 ? 2.775 -10.754 6.684 1.00 97.81 78 ASP A O 1
ATOM 595 N N . ARG A 1 79 ? 4.749 -9.884 6.056 1.00 97.31 79 ARG A N 1
ATOM 596 C CA . ARG A 1 79 ? 5.462 -10.252 7.285 1.00 97.31 79 ARG A CA 1
ATOM 597 C C . ARG A 1 79 ? 4.981 -9.500 8.528 1.00 97.31 79 ARG A C 1
ATOM 599 O O . ARG A 1 79 ? 5.020 -10.061 9.619 1.00 97.31 79 ARG A O 1
ATOM 606 N N . ILE A 1 80 ? 4.651 -8.213 8.399 1.00 97.25 80 ILE A N 1
ATOM 607 C CA . ILE A 1 80 ? 4.394 -7.335 9.556 1.00 97.25 80 ILE A CA 1
ATOM 608 C C . ILE A 1 80 ? 2.917 -7.322 9.952 1.00 97.25 80 ILE A C 1
ATOM 610 O O . ILE A 1 80 ? 2.600 -7.290 11.141 1.00 97.25 80 ILE A O 1
ATOM 614 N N . LEU A 1 81 ? 2.017 -7.29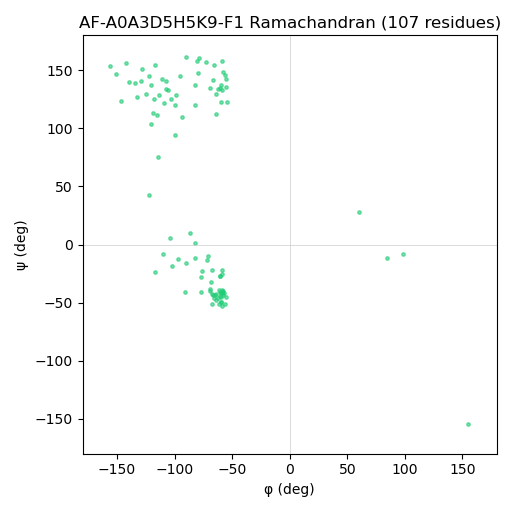5 8.971 1.00 97.50 81 LEU A N 1
ATOM 615 C CA . LEU A 1 81 ? 0.584 -7.201 9.230 1.00 97.50 81 LEU A CA 1
ATOM 616 C C . LEU A 1 81 ? 0.011 -8.561 9.617 1.00 97.50 81 LEU A C 1
ATOM 618 O O . LEU A 1 81 ? 0.423 -9.593 9.085 1.00 97.50 81 LEU A O 1
ATOM 622 N N . ALA A 1 82 ? -1.005 -8.550 10.480 1.00 95.75 82 ALA A N 1
ATOM 623 C CA . ALA A 1 82 ? -1.779 -9.751 10.770 1.00 95.75 82 ALA A CA 1
ATOM 624 C C . ALA A 1 82 ? -2.370 -10.340 9.476 1.00 95.75 82 ALA A C 1
ATOM 626 O O . ALA A 1 82 ? -2.749 -9.603 8.566 1.00 95.75 82 ALA A O 1
ATOM 627 N N . ALA A 1 83 ? -2.481 -11.669 9.400 1.00 95.81 83 ALA A N 1
ATOM 628 C CA . ALA A 1 83 ? -2.959 -12.375 8.207 1.00 95.81 83 ALA A CA 1
ATOM 629 C C . ALA A 1 83 ? -4.377 -11.961 7.760 1.00 95.81 83 ALA A C 1
ATOM 631 O O . ALA A 1 83 ? -4.718 -12.129 6.595 1.00 95.81 83 ALA A O 1
ATOM 632 N N . SER A 1 84 ? -5.178 -11.394 8.667 1.00 95.62 84 SER A N 1
ATOM 633 C CA . SER A 1 84 ? -6.523 -10.876 8.401 1.00 95.62 84 SER A CA 1
ATOM 634 C C . SER A 1 84 ? -6.5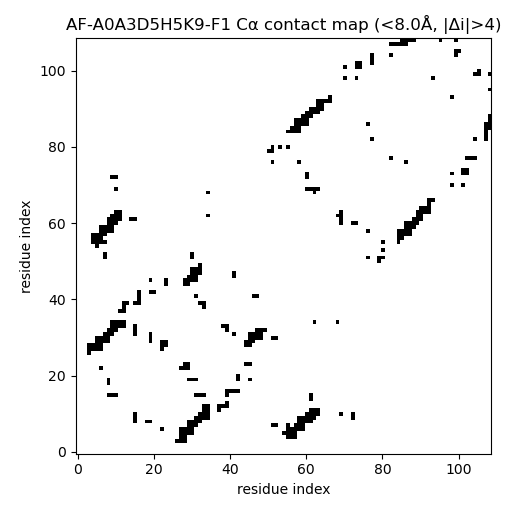61 -9.466 7.802 1.00 95.62 84 SER A C 1
ATOM 636 O O . SER A 1 84 ? -7.628 -9.032 7.375 1.00 95.62 84 SER A O 1
ATOM 638 N N . VAL A 1 85 ? -5.446 -8.729 7.788 1.00 97.75 85 VAL A N 1
ATOM 639 C CA . VAL A 1 85 ? -5.409 -7.355 7.270 1.00 97.75 85 VAL A CA 1
ATOM 640 C C . VAL A 1 85 ? -5.267 -7.390 5.743 1.00 97.75 85 VAL A C 1
ATOM 642 O O . VAL A 1 85 ? -4.255 -7.906 5.258 1.00 97.75 85 VAL A O 1
ATOM 645 N N . PRO A 1 86 ? -6.224 -6.830 4.978 1.00 98.00 86 PRO A N 1
ATOM 646 C CA . PRO A 1 86 ? -6.126 -6.770 3.525 1.00 98.00 86 PRO A CA 1
ATOM 647 C C . PRO A 1 86 ? -4.978 -5.856 3.076 1.00 98.00 86 PRO A C 1
ATOM 649 O O . PRO A 1 86 ? -4.741 -4.794 3.663 1.00 98.00 86 PRO A O 1
ATOM 652 N N . ILE A 1 87 ? -4.285 -6.268 2.015 1.00 98.38 87 ILE A N 1
ATOM 653 C CA . ILE A 1 87 ? -3.371 -5.443 1.229 1.00 98.38 87 ILE A CA 1
ATOM 654 C C . ILE A 1 87 ? -4.036 -5.205 -0.123 1.00 98.38 87 ILE A C 1
ATOM 656 O O . ILE A 1 87 ? -4.297 -6.153 -0.840 1.00 98.38 87 ILE A O 1
ATOM 660 N N . ILE A 1 88 ? -4.255 -3.954 -0.498 1.00 97.94 88 ILE A N 1
ATOM 661 C CA . ILE A 1 88 ? -4.707 -3.599 -1.844 1.00 97.94 88 ILE A CA 1
ATOM 662 C C . ILE A 1 88 ? -3.476 -3.137 -2.615 1.00 97.94 88 ILE A C 1
ATOM 664 O O . ILE A 1 88 ? -2.822 -2.176 -2.201 1.00 97.94 88 ILE A O 1
ATOM 668 N N . SER A 1 89 ? -3.145 -3.818 -3.710 1.00 97.50 89 SER A N 1
ATOM 669 C CA . SER A 1 89 ? -2.007 -3.451 -4.558 1.00 97.50 89 SER A CA 1
ATOM 670 C C . SER A 1 89 ? -2.448 -2.839 -5.885 1.00 97.50 89 SER A C 1
ATOM 672 O O . SER A 1 89 ? -3.402 -3.294 -6.513 1.00 97.50 89 SER A O 1
ATOM 674 N N . SER A 1 90 ? -1.716 -1.815 -6.323 1.00 93.44 90 SER A N 1
ATOM 675 C CA . SER A 1 90 ? -1.786 -1.252 -7.670 1.00 93.44 90 SER A CA 1
ATOM 676 C C . SER A 1 90 ? -0.533 -1.626 -8.454 1.00 93.44 90 SER A C 1
ATOM 678 O O . SER A 1 90 ? 0.585 -1.482 -7.953 1.00 93.44 90 SER A O 1
ATOM 680 N N . SER A 1 91 ? -0.695 -2.071 -9.701 1.00 92.56 91 SER A N 1
ATOM 681 C CA . SER A 1 91 ? 0.428 -2.313 -10.605 1.00 92.56 91 SER A CA 1
ATOM 682 C C . SER A 1 91 ? 0.053 -2.120 -12.066 1.00 92.56 91 SER A C 1
ATOM 684 O O . SER A 1 91 ? -1.052 -2.462 -12.478 1.00 92.56 91 SER A O 1
ATOM 686 N N . THR A 1 92 ? 1.016 -1.646 -12.855 1.00 93.00 92 THR A N 1
ATOM 687 C CA . THR A 1 92 ? 0.957 -1.630 -14.324 1.00 93.00 92 THR A CA 1
ATOM 688 C C . THR A 1 92 ? 1.938 -2.614 -14.966 1.00 93.00 92 THR A C 1
ATOM 690 O O . THR A 1 92 ? 1.898 -2.808 -16.177 1.00 93.00 92 THR A O 1
ATOM 693 N N . THR A 1 93 ? 2.825 -3.225 -14.174 1.00 91.62 93 THR A N 1
ATOM 694 C CA . THR A 1 93 ? 3.970 -4.013 -14.661 1.00 91.62 93 THR A CA 1
ATOM 695 C C . THR A 1 93 ? 3.912 -5.484 -14.271 1.00 91.62 93 THR A C 1
ATOM 697 O O . THR A 1 93 ? 4.513 -6.304 -14.957 1.00 91.62 93 THR A O 1
ATOM 700 N N . VAL A 1 94 ? 3.185 -5.835 -13.206 1.00 95.38 94 VAL A N 1
ATOM 701 C CA . VAL A 1 94 ? 3.071 -7.216 -12.722 1.00 95.38 94 VAL A CA 1
ATOM 702 C C . VAL A 1 94 ? 1.629 -7.579 -12.402 1.00 95.38 94 VAL A C 1
ATOM 704 O O . VAL A 1 94 ? 0.874 -6.806 -11.807 1.00 95.38 94 VAL A O 1
ATOM 707 N N . THR A 1 95 ? 1.239 -8.791 -12.778 1.00 96.06 95 THR A N 1
ATOM 708 C CA . THR A 1 95 ? -0.126 -9.285 -12.553 1.00 96.06 95 THR A CA 1
ATOM 709 C C . THR A 1 95 ? -0.372 -9.595 -11.076 1.00 96.06 95 THR A C 1
ATOM 711 O O . THR A 1 95 ? 0.562 -9.897 -10.335 1.00 96.06 95 THR A O 1
ATOM 714 N N . VAL A 1 96 ? -1.635 -9.588 -10.637 1.00 95.69 96 VAL A N 1
ATOM 715 C CA . VAL A 1 96 ? -1.992 -10.005 -9.265 1.00 95.69 96 VAL A CA 1
ATOM 716 C C . VAL A 1 96 ? -1.545 -11.443 -8.997 1.00 95.69 96 VAL A C 1
ATOM 718 O O . VAL A 1 96 ? -0.978 -11.711 -7.944 1.00 95.69 96 VAL A O 1
ATOM 721 N N . ALA A 1 97 ? -1.717 -12.350 -9.966 1.00 96.69 97 ALA A N 1
ATOM 722 C CA . ALA A 1 97 ? -1.292 -13.743 -9.832 1.00 96.69 97 ALA A CA 1
ATOM 723 C C . ALA A 1 97 ? 0.213 -13.859 -9.546 1.00 96.69 97 ALA A C 1
ATOM 725 O O . ALA A 1 97 ? 0.609 -14.611 -8.659 1.00 96.69 97 ALA A O 1
ATOM 726 N N . GLU A 1 98 ? 1.042 -13.079 -10.244 1.00 97.44 98 GLU A N 1
ATOM 727 C CA . GLU A 1 98 ? 2.483 -13.027 -9.996 1.00 97.44 98 GLU A CA 1
ATOM 728 C C . GLU A 1 98 ? 2.788 -12.470 -8.601 1.00 97.44 98 GLU A C 1
ATOM 730 O O . GLU A 1 98 ? 3.529 -13.089 -7.835 1.00 97.44 98 GLU A O 1
ATOM 735 N N . GLN A 1 99 ? 2.161 -11.352 -8.232 1.00 97.88 99 GLN A N 1
ATOM 736 C CA . GLN A 1 99 ? 2.338 -10.732 -6.919 1.00 97.88 99 GLN A CA 1
ATOM 737 C C . GLN A 1 99 ? 1.965 -11.680 -5.769 1.00 97.88 99 GLN A C 1
ATOM 739 O O . GLN A 1 99 ? 2.669 -11.747 -4.758 1.00 97.88 99 GLN A O 1
ATOM 744 N N . SER A 1 100 ? 0.896 -12.465 -5.934 1.00 97.50 100 SER A N 1
ATOM 745 C CA . SER A 1 100 ? 0.451 -13.466 -4.962 1.00 97.50 100 SER A CA 1
ATOM 746 C C . SER A 1 100 ? 1.498 -14.551 -4.704 1.00 97.50 100 SER A C 1
ATOM 748 O O . SER A 1 100 ? 1.528 -15.099 -3.605 1.00 97.50 100 SER A O 1
ATOM 750 N N . THR A 1 101 ? 2.388 -14.846 -5.661 1.00 98.12 101 THR A N 1
ATOM 751 C CA . THR A 1 101 ? 3.460 -15.841 -5.464 1.00 98.12 101 THR A CA 1
ATOM 752 C C . THR A 1 101 ? 4.572 -15.359 -4.528 1.00 98.12 101 THR A C 1
ATOM 754 O O . THR A 1 101 ? 5.392 -16.157 -4.076 1.00 98.12 101 THR A O 1
ATOM 757 N N . TRP A 1 102 ? 4.625 -14.060 -4.214 1.00 98.19 102 TRP A N 1
ATOM 758 C CA . TRP A 1 102 ? 5.682 -13.475 -3.385 1.00 98.19 102 TRP A CA 1
ATOM 759 C C . TRP A 1 102 ? 5.368 -13.476 -1.888 1.00 98.19 102 TRP A C 1
ATOM 761 O O . TRP A 1 102 ? 6.272 -13.261 -1.082 1.00 98.19 102 TRP A O 1
ATOM 771 N N . ILE A 1 103 ? 4.110 -13.686 -1.508 1.00 98.00 103 ILE A N 1
ATOM 772 C CA . ILE A 1 103 ? 3.626 -13.538 -0.131 1.00 98.00 103 ILE A CA 1
ATOM 773 C C . ILE A 1 103 ? 3.109 -14.865 0.425 1.00 98.00 103 ILE A C 1
ATOM 775 O O . ILE A 1 103 ? 2.676 -15.743 -0.315 1.00 98.00 103 ILE A O 1
ATOM 779 N N . LYS A 1 104 ? 3.137 -15.021 1.753 1.00 97.69 104 LYS A N 1
ATOM 780 C CA . LYS A 1 104 ? 2.665 -16.244 2.421 1.00 97.69 104 LYS A CA 1
ATOM 781 C C . LYS A 1 104 ? 1.144 -16.318 2.495 1.00 97.69 104 LYS A C 1
ATOM 783 O O . LYS A 1 104 ? 0.594 -17.414 2.532 1.00 97.69 104 LYS A O 1
ATOM 788 N N . ASN A 1 105 ? 0.467 -15.169 2.528 1.00 96.56 105 ASN A N 1
ATOM 789 C CA . ASN A 1 105 ? -0.986 -15.079 2.642 1.00 96.56 105 ASN A CA 1
ATOM 790 C C . ASN A 1 105 ? -1.591 -14.466 1.363 1.00 96.56 105 ASN A C 1
ATOM 792 O O . ASN A 1 105 ? -2.004 -13.311 1.374 1.00 96.56 105 ASN A O 1
ATOM 796 N N . PRO A 1 106 ? -1.685 -15.203 0.244 1.00 95.81 106 PRO A N 1
ATOM 797 C CA . PRO A 1 106 ? -2.136 -14.632 -1.028 1.00 95.81 106 PRO A CA 1
ATOM 798 C C . PRO A 1 106 ? -3.610 -14.204 -1.038 1.00 95.81 106 PRO A C 1
ATOM 800 O O . PRO A 1 106 ? -3.987 -13.350 -1.824 1.00 95.81 106 PRO A O 1
ATOM 803 N N . ARG A 1 107 ? -4.451 -14.754 -0.150 1.00 94.75 107 ARG A N 1
ATOM 804 C CA . ARG A 1 107 ? -5.902 -14.471 -0.104 1.00 94.75 107 ARG A CA 1
ATOM 805 C C . ARG A 1 107 ? -6.269 -13.065 0.384 1.00 94.75 107 ARG A C 1
ATOM 807 O O . ARG A 1 107 ? -7.442 -12.714 0.354 1.00 94.75 107 ARG A O 1
ATOM 814 N N . ARG A 1 108 ? -5.301 -12.309 0.908 1.00 94.00 108 ARG A N 1
ATOM 815 C CA . ARG A 1 108 ? -5.496 -10.937 1.405 1.00 94.00 108 ARG A CA 1
ATOM 816 C C . ARG A 1 108 ? -4.965 -9.872 0.443 1.00 94.00 108 ARG A C 1
ATOM 818 O O . ARG A 1 108 ? -4.927 -8.717 0.857 1.00 94.00 108 ARG A O 1
ATOM 825 N N . LEU A 1 109 ? -4.506 -10.265 -0.749 1.00 91.62 109 LEU A N 1
ATOM 826 C CA . LEU A 1 109 ? -4.063 -9.373 -1.823 1.00 91.62 109 LEU A CA 1
ATOM 827 C C . LEU A 1 109 ? -5.194 -9.132 -2.829 1.00 91.62 109 LEU A C 1
ATOM 829 O O . LEU A 1 109 ? -5.898 -10.123 -3.132 1.00 91.62 109 LEU A O 1
#

Mean predicted aligned error: 3.18 Å

pLDDT: mean 94.14, std 7.63, range [43.81, 98.5]

Foldseek 3Di:
DPPAAEEEEEAAQVVQAVVQVVCVVVVHAYEYYYFPPDDHDHDPRYHHDPADDQRHQEYEYEHAPDPVSSLVVLQRCLVRYDLNHAYHYDYPPDDLVRSLVSHPNSVRD

Radius of gyration: 13.05 Å; Cα contacts (8 Å, |Δi|>4): 203; chains: 1; bounding box: 33×34×33 Å

Sequence (109 aa):
MRSKEHIHIVGESSLVLEYGILCLSKKQQVTIRANPGETVRPPKGTKKATAPPKSTTAALELTNISADIKKKNLVQLDRILAASVPIISSSTTVTVAEQSTWIKNPRRL

Secondary structure (DSSP, 8-state):
-----EEEEEE-HHHHHHHHHHHHHTT-EEEEEEPTT----PPTTEEE-SS--TT--EEEEE--S-HHHHHHHHHHHHHHS-TTS-EEE--SSS-HHHHHTTSS-GGG-

Solvent-accessible surface area (backbone atoms only — not comparable to full-atom values): 6244 Å² total; per-residue (Å²): 129,84,78,73,50,22,39,30,34,34,15,38,34,70,56,38,49,53,53,49,52,53,43,46,76,71,66,36,43,40,35,38,32,48,39,92,97,51,78,65,82,73,57,93,84,48,41,82,41,99,62,79,60,94,73,46,57,34,34,40,39,40,34,40,87,41,67,70,61,34,51,54,49,50,38,50,50,55,72,71,45,61,85,86,39,39,38,50,74,48,60,82,75,61,54,70,73,62,57,36,74,66,36,92,64,44,90,31,92